Protein AF-A0A6I3U4U4-F1 (afdb_monomer)

Mean predicted aligned error: 4.76 Å

InterPro domains:
  IPR001707 Chloramphenicol acetyltransferase [PF00302] (2-63)
  IPR001707 Chloramphenicol acetyltransferase [PTHR38474] (1-68)
  IPR023213 Chloramphenicol acetyltransferase-like domain superfamily [G3DSA:3.30.559.10] (1-66)

Organism: Streptococcus pneumoniae (NCBI:txid1313)

Secondary structure (DSSP, 8-state):
--TT---S--PPP--TTS-----EEEE---EEETTEEE--EEEE--TTT--HHHHHHHHHHHHHHHHTHHHHHTT-

Radius of gyration: 15.02 Å; Cα contacts (8 Å, |Δi|>4): 74; chains: 1; bounding box: 35×28×42 Å

Structure (mmCIF, N/CA/C/O backbone):
data_AF-A0A6I3U4U4-F1
#
_entry.id   AF-A0A6I3U4U4-F1
#
loop_
_atom_site.group_PDB
_atom_site.id
_atom_site.type_symbol
_atom_site.label_atom_id
_atom_site.label_alt_id
_atom_site.label_comp_id
_atom_site.label_asym_id
_atom_site.label_entity_id
_atom_site.label_seq_id
_atom_site.pdbx_PDB_ins_code
_atom_site.Cartn_x
_atom_site.Cartn_y
_atom_site.Cartn_z
_atom_site.occupancy
_atom_site.B_iso_or_equiv
_atom_site.auth_seq_id
_atom_site.auth_comp_id
_atom_site.auth_asym_id
_atom_site.auth_atom_id
_atom_site.pdbx_PDB_model_num
ATOM 1 N N . CYS A 1 1 ? -7.379 -6.828 -4.532 1.00 87.25 1 CYS A N 1
ATOM 2 C CA . CYS A 1 1 ? -8.127 -6.962 -3.264 1.00 87.25 1 CYS A CA 1
ATOM 3 C C . CYS A 1 1 ? -8.040 -8.415 -2.808 1.00 87.25 1 CYS A C 1
ATOM 5 O O . CYS A 1 1 ? -8.430 -9.279 -3.584 1.00 87.25 1 CYS A O 1
ATOM 7 N N . VAL A 1 2 ? -7.501 -8.680 -1.612 1.00 93.69 2 VAL A N 1
ATOM 8 C CA . VAL A 1 2 ? -7.450 -10.010 -0.970 1.00 93.69 2 VAL A CA 1
ATOM 9 C C . VAL A 1 2 ? -8.116 -9.888 0.412 1.00 93.69 2 VAL A C 1
ATOM 11 O O . VAL A 1 2 ? -7.433 -9.846 1.431 1.00 93.69 2 VAL A O 1
ATOM 14 N N . PRO A 1 3 ? -9.453 -9.763 0.481 1.00 93.81 3 PRO A N 1
ATOM 15 C CA . PRO A 1 3 ? -10.146 -9.331 1.700 1.00 93.81 3 PRO A CA 1
ATOM 16 C C . PRO A 1 3 ? -10.175 -10.390 2.813 1.00 93.81 3 PRO A C 1
ATOM 18 O O . PRO A 1 3 ? -10.561 -10.088 3.938 1.00 93.81 3 PRO A O 1
ATOM 21 N N . TRP A 1 4 ? -9.794 -11.633 2.512 1.00 94.69 4 TRP A N 1
ATOM 22 C CA . TRP A 1 4 ? -9.848 -12.753 3.455 1.00 94.69 4 TRP A CA 1
ATOM 23 C C . TRP A 1 4 ? -8.577 -12.923 4.286 1.00 94.69 4 TRP A C 1
ATOM 25 O O . TRP A 1 4 ? -8.624 -13.566 5.332 1.00 94.69 4 TRP A O 1
ATOM 35 N N . ILE A 1 5 ? -7.454 -12.359 3.835 1.00 95.12 5 ILE A N 1
ATOM 36 C CA . ILE A 1 5 ? -6.132 -12.595 4.418 1.00 95.12 5 ILE A CA 1
ATOM 37 C C . ILE A 1 5 ? -5.527 -11.260 4.839 1.00 95.12 5 ILE A C 1
ATOM 39 O O . ILE A 1 5 ? -5.461 -10.326 4.040 1.00 95.12 5 ILE A O 1
ATOM 43 N N . ASP A 1 6 ? -5.073 -11.186 6.086 1.00 95.25 6 ASP A N 1
ATOM 44 C CA . ASP A 1 6 ? -4.169 -10.131 6.531 1.00 95.25 6 ASP A CA 1
ATOM 45 C C . ASP A 1 6 ? -2.741 -10.544 6.159 1.00 95.25 6 ASP A C 1
ATOM 47 O O . ASP A 1 6 ? -2.157 -11.442 6.765 1.00 95.25 6 ASP A O 1
ATOM 51 N N . PHE A 1 7 ? -2.237 -9.996 5.056 1.00 94.69 7 PHE A N 1
ATOM 52 C CA . PHE A 1 7 ? -0.913 -10.320 4.534 1.00 94.69 7 PHE A CA 1
ATOM 53 C C . PHE A 1 7 ? 0.094 -9.239 4.919 1.00 94.69 7 PHE A C 1
ATOM 55 O O . PHE A 1 7 ? -0.273 -8.087 5.134 1.00 94.69 7 PHE A O 1
ATOM 62 N N . LEU A 1 8 ? 1.380 -9.593 4.900 1.00 92.69 8 LEU A N 1
ATOM 63 C CA . LEU A 1 8 ? 2.479 -8.632 5.055 1.00 92.69 8 LEU A CA 1
ATOM 64 C C . LEU A 1 8 ? 3.011 -8.128 3.709 1.00 92.69 8 LEU A C 1
ATOM 66 O O . LEU A 1 8 ? 3.394 -6.971 3.585 1.00 92.69 8 LEU A O 1
ATOM 70 N N . HIS A 1 9 ? 3.026 -8.987 2.687 1.00 92.56 9 HIS A N 1
ATOM 71 C CA . HIS A 1 9 ? 3.539 -8.651 1.362 1.00 92.56 9 HIS A CA 1
ATOM 72 C C . HIS A 1 9 ? 2.881 -9.506 0.275 1.00 92.56 9 HIS A C 1
ATOM 74 O O . HIS A 1 9 ? 2.567 -10.676 0.499 1.00 92.56 9 HIS A O 1
ATOM 80 N N . VAL A 1 10 ? 2.711 -8.926 -0.917 1.00 92.25 10 VAL A N 1
ATOM 81 C CA . VAL A 1 10 ? 2.245 -9.624 -2.123 1.00 92.25 10 VAL A CA 1
ATOM 82 C C . VAL A 1 10 ? 3.133 -9.221 -3.294 1.00 92.25 10 VAL A C 1
ATOM 84 O O . VAL A 1 10 ? 3.201 -8.043 -3.644 1.00 92.25 10 VAL A O 1
ATOM 87 N N . SER A 1 11 ? 3.754 -10.197 -3.952 1.00 91.25 11 SER A N 1
ATOM 88 C CA . SER A 1 11 ? 4.411 -10.012 -5.248 1.00 91.25 11 SER A CA 1
ATOM 89 C C . SER A 1 11 ? 3.551 -10.596 -6.363 1.00 91.25 11 SER A C 1
ATOM 91 O O . SER A 1 11 ? 2.997 -11.688 -6.239 1.00 91.25 11 SER A O 1
ATOM 93 N N . THR A 1 12 ? 3.440 -9.866 -7.469 1.00 86.06 12 THR A N 1
ATOM 94 C CA . THR A 1 12 ? 2.770 -10.351 -8.676 1.00 86.06 12 THR A CA 1
ATOM 95 C C . THR A 1 12 ? 3.851 -10.737 -9.680 1.00 86.06 12 THR A C 1
ATOM 97 O O . THR A 1 12 ? 4.768 -9.941 -9.886 1.00 86.06 12 THR A O 1
ATOM 100 N N . PRO A 1 13 ? 3.788 -11.919 -10.318 1.00 85.12 13 PRO A N 1
ATOM 101 C CA . PRO A 1 13 ? 4.712 -12.252 -11.394 1.00 85.12 13 PRO A CA 1
ATOM 102 C C . PRO A 1 13 ? 4.653 -11.180 -12.486 1.00 85.12 13 PRO A C 1
ATOM 104 O O . PRO A 1 13 ? 3.577 -10.858 -12.989 1.00 85.12 13 PRO A O 1
ATOM 107 N N . MET A 1 14 ? 5.807 -10.622 -12.841 1.00 82.00 14 MET A N 1
ATOM 108 C CA . MET A 1 14 ? 5.931 -9.616 -13.892 1.00 82.00 14 MET A CA 1
ATOM 109 C C . MET A 1 14 ? 6.772 -10.185 -15.023 1.00 82.00 14 MET A C 1
ATOM 111 O O . MET A 1 14 ? 7.807 -10.812 -14.791 1.00 82.00 14 MET A O 1
ATOM 115 N N . ASN A 1 15 ? 6.331 -9.958 -16.258 1.00 79.00 15 ASN A N 1
ATOM 116 C CA . ASN A 1 15 ? 7.148 -10.292 -17.410 1.00 79.00 15 ASN A CA 1
ATOM 117 C C . ASN A 1 15 ? 8.212 -9.204 -17.602 1.00 79.00 15 ASN A C 1
ATOM 119 O O . ASN A 1 15 ? 7.927 -8.145 -18.153 1.00 79.00 15 ASN A O 1
ATOM 123 N N . LEU A 1 16 ? 9.439 -9.497 -17.171 1.00 75.44 16 LEU A N 1
ATOM 124 C CA . LEU A 1 16 ? 10.582 -8.586 -17.270 1.00 75.44 16 LEU A CA 1
ATOM 125 C C . LEU A 1 16 ? 11.021 -8.316 -18.721 1.00 75.44 16 LEU A C 1
ATOM 127 O O . LEU A 1 16 ? 11.778 -7.381 -18.960 1.00 75.44 16 LEU A O 1
ATOM 131 N N . SER A 1 17 ? 10.551 -9.106 -19.697 1.00 76.31 17 SER A N 1
ATOM 132 C CA . SER A 1 17 ? 10.875 -8.915 -21.115 1.00 76.31 17 SER A CA 1
ATOM 133 C C . SER A 1 17 ? 10.108 -7.756 -21.761 1.00 76.31 17 SER A C 1
ATOM 135 O O . SER A 1 17 ? 10.390 -7.400 -22.904 1.00 76.31 17 SER A O 1
ATOM 137 N N . LYS A 1 18 ? 9.099 -7.199 -21.081 1.00 76.75 18 LYS A N 1
ATOM 138 C CA . LYS A 1 18 ? 8.335 -6.039 -21.546 1.00 76.75 18 LYS A CA 1
ATOM 139 C C . LYS A 1 18 ? 8.472 -4.907 -20.540 1.00 76.75 18 LYS A C 1
ATOM 141 O O . LYS A 1 18 ? 8.441 -5.129 -19.334 1.00 76.75 18 LYS A O 1
ATOM 146 N N . ILE A 1 19 ? 8.581 -3.685 -21.055 1.00 80.12 19 ILE A N 1
ATOM 147 C CA . ILE A 1 19 ? 8.513 -2.485 -20.225 1.00 80.12 19 ILE A CA 1
ATOM 148 C C . ILE A 1 19 ? 7.099 -2.411 -19.651 1.00 80.12 19 ILE A C 1
ATOM 150 O O . ILE A 1 19 ? 6.131 -2.159 -20.365 1.00 80.12 19 ILE A O 1
ATOM 154 N N . ASP A 1 20 ? 6.997 -2.688 -18.361 1.00 85.19 20 ASP A N 1
ATOM 155 C CA . ASP A 1 20 ? 5.757 -2.698 -17.604 1.00 85.19 20 ASP A CA 1
ATOM 156 C C . ASP A 1 20 ? 5.806 -1.560 -16.594 1.00 85.19 20 ASP A C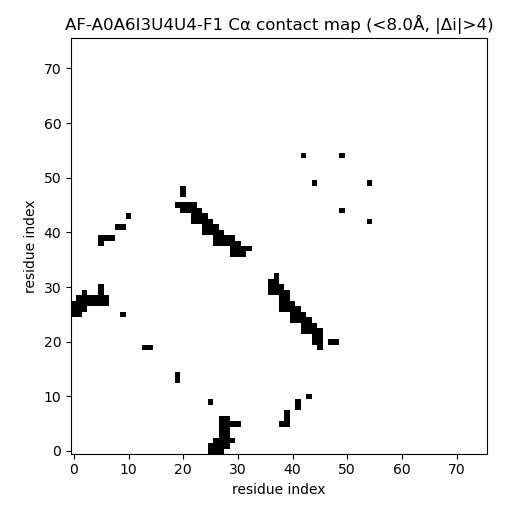 1
ATOM 158 O O . ASP A 1 20 ? 6.585 -1.598 -15.645 1.00 85.19 20 ASP A O 1
ATOM 162 N N . THR A 1 21 ? 5.029 -0.513 -16.845 1.00 88.06 21 THR A N 1
ATOM 163 C CA . THR A 1 21 ? 4.996 0.711 -16.035 1.00 88.06 21 THR A CA 1
ATOM 164 C C . THR A 1 21 ? 3.715 0.825 -15.219 1.00 88.06 21 THR A C 1
ATOM 166 O O . THR A 1 21 ? 3.564 1.761 -14.450 1.00 88.06 21 THR A O 1
ATOM 169 N N . VAL A 1 22 ? 2.774 -0.114 -15.337 1.00 90.69 22 VAL A N 1
ATOM 170 C CA . VAL A 1 22 ? 1.487 0.010 -14.645 1.00 90.69 22 VAL A CA 1
ATOM 171 C C . VAL A 1 22 ? 1.687 -0.265 -13.147 1.00 90.69 22 VAL A C 1
ATOM 173 O O . VAL A 1 22 ? 2.031 -1.396 -12.790 1.00 90.69 22 VAL A O 1
ATOM 176 N N . PRO A 1 23 ? 1.469 0.720 -12.249 1.00 92.69 23 PRO A N 1
ATOM 177 C CA . PRO A 1 23 ? 1.575 0.487 -10.816 1.00 92.69 23 PRO A CA 1
ATOM 178 C C . PRO A 1 23 ? 0.478 -0.481 -10.368 1.00 92.69 23 PRO A C 1
ATOM 180 O O . PRO A 1 23 ? -0.683 -0.362 -10.767 1.00 92.69 23 PRO A O 1
ATOM 183 N N . ARG A 1 24 ? 0.832 -1.441 -9.515 1.00 93.19 24 ARG A N 1
ATOM 184 C CA . ARG A 1 24 ? -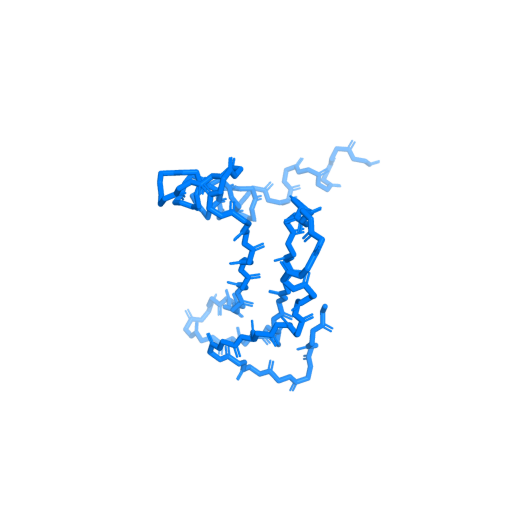0.106 -2.443 -8.995 1.00 93.19 24 ARG A CA 1
ATOM 185 C C . ARG A 1 24 ? -0.322 -2.219 -7.515 1.00 93.19 24 ARG A C 1
ATOM 187 O O . ARG A 1 24 ? 0.625 -2.266 -6.734 1.00 93.19 24 ARG A O 1
ATOM 194 N N . ILE A 1 25 ? -1.580 -2.021 -7.140 1.00 95.88 25 ILE A N 1
ATOM 195 C CA . ILE A 1 25 ? -1.997 -1.817 -5.754 1.00 95.88 25 ILE A CA 1
ATOM 196 C C . ILE A 1 25 ? -2.852 -3.007 -5.330 1.00 95.88 25 ILE A C 1
ATOM 198 O O . ILE A 1 25 ? -3.810 -3.377 -6.008 1.00 95.88 25 ILE A O 1
ATOM 202 N N . THR A 1 26 ? -2.513 -3.616 -4.201 1.00 96.00 26 THR A N 1
ATOM 203 C CA . THR A 1 26 ? -3.299 -4.687 -3.576 1.00 96.00 26 THR A CA 1
ATOM 204 C C . THR A 1 26 ? -3.464 -4.379 -2.100 1.00 96.00 26 THR A C 1
ATOM 206 O O . THR A 1 26 ? -2.551 -3.855 -1.479 1.00 96.00 26 THR A O 1
ATOM 209 N N . TRP A 1 27 ? -4.616 -4.708 -1.527 1.00 96.69 27 TRP A N 1
ATOM 210 C CA . TRP A 1 27 ? -4.870 -4.551 -0.098 1.00 96.69 27 TRP A CA 1
ATOM 211 C C . TRP A 1 27 ? -5.485 -5.816 0.493 1.00 96.69 27 TRP A C 1
ATOM 213 O O . TRP A 1 27 ? -6.104 -6.601 -0.244 1.00 96.69 27 TRP A O 1
ATOM 223 N N . GLY A 1 28 ? -5.250 -6.014 1.789 1.00 96.44 28 GLY A N 1
ATOM 224 C CA . GLY A 1 28 ? -5.624 -7.206 2.546 1.00 96.44 28 GLY A CA 1
ATOM 225 C C . GLY A 1 28 ? -6.952 -7.089 3.287 1.00 96.44 28 GLY A C 1
ATOM 226 O O . GLY A 1 28 ? -7.769 -6.198 3.033 1.00 96.44 28 GLY A O 1
ATOM 227 N N . LYS A 1 29 ? -7.155 -8.024 4.215 1.00 96.44 29 LYS A N 1
ATOM 228 C CA . LYS A 1 29 ? -8.247 -8.005 5.186 1.00 96.44 29 LYS A CA 1
ATOM 229 C C . LYS A 1 29 ? -8.132 -6.776 6.087 1.00 96.44 29 LYS A C 1
ATOM 231 O O . LYS A 1 29 ? -7.057 -6.459 6.582 1.00 96.44 29 LYS A O 1
ATOM 236 N N . VAL A 1 30 ? -9.265 -6.128 6.344 1.00 96.00 30 VAL A N 1
ATOM 237 C CA . VAL A 1 30 ? -9.350 -5.094 7.379 1.00 96.00 30 VAL A CA 1
ATOM 238 C C . VAL A 1 30 ? -9.446 -5.777 8.740 1.00 96.00 30 VAL A C 1
ATOM 240 O O . VAL A 1 30 ? -10.328 -6.610 8.960 1.00 96.00 30 VAL A O 1
ATOM 243 N N . ILE A 1 31 ? -8.545 -5.424 9.648 1.00 96.44 31 ILE A N 1
ATOM 244 C CA . ILE A 1 31 ? -8.509 -5.922 11.024 1.00 96.44 31 ILE A CA 1
ATOM 245 C C . ILE A 1 31 ? -8.790 -4.781 11.999 1.00 96.44 31 ILE A C 1
ATOM 247 O O . ILE A 1 31 ? -8.557 -3.616 11.682 1.00 96.44 31 ILE A O 1
ATOM 251 N N . GLN A 1 32 ? -9.305 -5.107 13.181 1.00 96.25 32 GLN A N 1
ATOM 252 C CA . GLN A 1 32 ? -9.590 -4.133 14.228 1.00 96.25 32 GLN A CA 1
ATOM 253 C C . GLN A 1 32 ? -8.673 -4.378 15.425 1.00 96.25 32 GLN A C 1
ATOM 255 O O . GLN A 1 32 ? -8.632 -5.485 15.954 1.00 96.25 32 GLN A O 1
ATOM 260 N N . GLU A 1 33 ? -7.984 -3.335 15.876 1.00 95.75 33 GLU A N 1
ATOM 261 C CA . GLU A 1 33 ? -7.124 -3.361 17.059 1.00 95.75 33 GLU A CA 1
ATOM 262 C C . GLU A 1 33 ? -7.235 -2.017 17.794 1.00 95.75 33 GLU A C 1
ATOM 264 O O . GLU A 1 33 ? -7.154 -0.956 17.179 1.00 95.75 33 GLU A O 1
ATOM 269 N N . ASN A 1 34 ? -7.455 -2.042 19.114 1.00 93.00 34 ASN A N 1
ATOM 270 C CA . ASN A 1 34 ? -7.498 -0.847 19.974 1.00 93.00 34 ASN A CA 1
ATOM 271 C C . ASN A 1 34 ? -8.354 0.310 19.413 1.00 93.00 34 ASN A C 1
ATOM 273 O O . ASN A 1 34 ? -7.921 1.460 19.367 1.00 93.00 34 ASN A O 1
ATOM 277 N N . GLN A 1 35 ? -9.580 -0.009 18.975 1.00 94.50 35 GLN A N 1
ATOM 278 C CA . GLN A 1 35 ? -10.549 0.931 18.378 1.00 94.50 35 GLN A CA 1
ATOM 279 C C . GLN A 1 35 ? -10.126 1.544 17.032 1.00 94.50 35 GLN A C 1
ATOM 281 O O . GLN A 1 35 ? -10.777 2.463 16.536 1.00 94.50 35 GLN A O 1
ATOM 286 N N . ARG A 1 36 ? -9.064 1.031 16.410 1.00 94.31 36 ARG A N 1
ATOM 287 C CA . ARG A 1 36 ? -8.626 1.413 15.068 1.00 94.31 36 ARG A CA 1
ATOM 288 C C . ARG A 1 36 ? -8.807 0.254 14.103 1.00 94.31 36 ARG A C 1
ATOM 290 O O . ARG A 1 36 ? -8.746 -0.910 14.494 1.00 94.31 36 ARG A O 1
ATOM 297 N N . TYR A 1 37 ? -9.022 0.597 12.841 1.00 94.94 37 TYR A N 1
ATOM 298 C CA . TYR A 1 37 ? -9.017 -0.359 11.745 1.00 94.94 37 TYR A CA 1
ATOM 299 C C . TYR A 1 37 ? -7.696 -0.252 10.994 1.00 94.94 37 TYR A C 1
ATOM 301 O O . TYR A 1 37 ? -7.268 0.849 10.643 1.00 94.94 37 TYR A O 1
ATOM 309 N N . PHE A 1 38 ? -7.075 -1.395 10.737 1.00 95.44 38 PHE A N 1
ATOM 310 C CA . PHE A 1 38 ? -5.836 -1.513 9.983 1.00 95.44 38 PHE A CA 1
ATOM 311 C C . PHE A 1 38 ? -6.072 -2.351 8.732 1.00 95.44 38 PHE A C 1
ATOM 313 O O . PHE A 1 38 ? -6.931 -3.231 8.705 1.00 95.44 38 PHE A O 1
ATOM 320 N N . CYS A 1 39 ? -5.322 -2.049 7.680 1.00 95.56 39 CYS A N 1
ATOM 321 C CA . CYS A 1 39 ? -5.362 -2.773 6.420 1.00 95.56 39 CYS A CA 1
ATOM 322 C C . CYS A 1 39 ? -3.995 -2.659 5.751 1.00 95.56 39 CYS A C 1
ATOM 324 O O . CYS A 1 39 ? -3.529 -1.544 5.497 1.00 95.56 39 CYS A O 1
ATOM 326 N N . THR A 1 40 ? -3.361 -3.789 5.447 1.00 96.06 40 THR A N 1
ATOM 327 C CA . THR A 1 40 ? -2.118 -3.783 4.675 1.00 96.06 40 THR A CA 1
ATOM 328 C C . THR A 1 40 ? -2.401 -3.374 3.237 1.00 96.06 40 THR A C 1
ATOM 330 O O . THR A 1 40 ? -3.279 -3.939 2.580 1.00 96.06 40 THR A O 1
ATOM 333 N N . VAL A 1 41 ? -1.619 -2.422 2.726 1.00 97.19 41 VAL A N 1
ATOM 334 C CA . VAL A 1 41 ? -1.628 -2.002 1.323 1.00 97.19 41 VAL A CA 1
ATOM 335 C C . VAL A 1 41 ? -0.239 -2.225 0.737 1.00 97.19 41 VAL A C 1
ATOM 337 O O . VAL A 1 41 ? 0.757 -1.729 1.250 1.00 97.19 41 VAL A O 1
ATOM 340 N N . ASN A 1 42 ? -0.183 -2.967 -0.361 1.00 96.56 42 ASN A N 1
ATOM 341 C CA . ASN A 1 42 ? 1.021 -3.290 -1.106 1.00 96.56 42 ASN A CA 1
ATOM 342 C C . ASN A 1 42 ? 1.017 -2.541 -2.439 1.00 96.56 42 ASN A C 1
ATOM 344 O O . ASN A 1 42 ? 0.059 -2.656 -3.209 1.00 96.56 42 ASN A O 1
ATOM 348 N N . LEU A 1 43 ? 2.099 -1.817 -2.718 1.00 95.75 43 LEU A N 1
ATOM 349 C CA . LEU A 1 43 ? 2.320 -1.091 -3.964 1.00 95.75 43 LEU A CA 1
ATOM 350 C C . LEU A 1 43 ? 3.560 -1.661 -4.662 1.00 95.75 43 LEU A C 1
ATOM 352 O O . LEU A 1 43 ? 4.654 -1.627 -4.108 1.00 95.75 43 LEU A O 1
ATOM 356 N N . GLN A 1 44 ? 3.389 -2.153 -5.887 1.00 94.12 44 GLN A N 1
ATOM 357 C CA . GLN A 1 44 ? 4.488 -2.535 -6.775 1.00 94.12 44 GLN A CA 1
ATOM 358 C C . GLN A 1 44 ? 4.572 -1.517 -7.912 1.00 94.12 44 GLN A C 1
ATOM 360 O O . GLN A 1 44 ? 3.573 -1.264 -8.591 1.00 94.12 44 GLN A O 1
ATOM 365 N N . ILE A 1 45 ? 5.759 -0.953 -8.128 1.00 93.38 45 ILE A N 1
ATOM 366 C CA . ILE A 1 45 ? 6.033 -0.025 -9.228 1.00 93.38 45 ILE A CA 1
ATOM 367 C C . ILE A 1 45 ? 7.305 -0.426 -9.964 1.00 93.38 45 ILE A C 1
ATOM 369 O O . ILE A 1 45 ? 8.192 -1.068 -9.403 1.00 93.38 45 ILE A O 1
ATOM 373 N N . ASN A 1 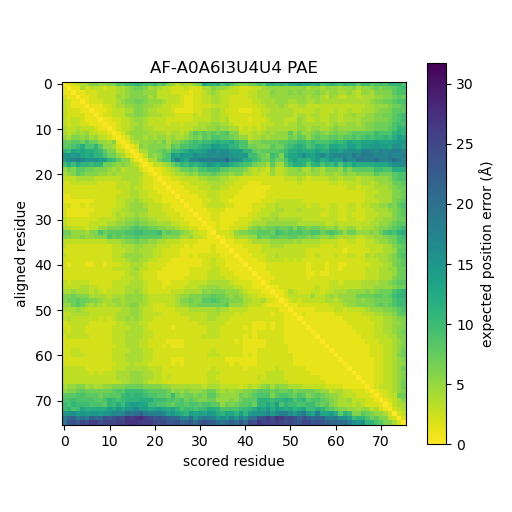46 ? 7.405 -0.004 -11.218 1.00 91.56 46 ASN A N 1
ATOM 374 C CA . ASN A 1 46 ? 8.656 -0.058 -11.955 1.00 91.56 46 ASN A CA 1
ATOM 375 C C . ASN A 1 46 ? 9.575 1.077 -11.489 1.00 91.56 46 ASN A C 1
ATOM 377 O O . ASN A 1 46 ? 9.159 2.237 -11.488 1.00 91.56 46 ASN A O 1
ATOM 381 N N . HIS A 1 47 ? 10.825 0.759 -11.148 1.00 89.50 47 HIS A N 1
ATOM 382 C CA . HIS A 1 47 ? 11.800 1.758 -10.707 1.00 89.50 47 HIS A CA 1
ATO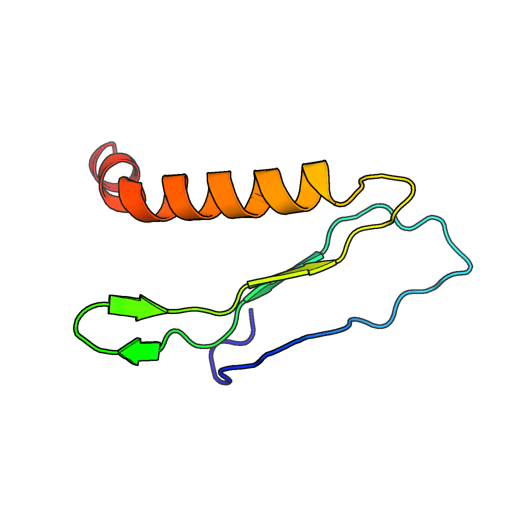M 383 C C . HIS A 1 47 ? 12.111 2.837 -11.754 1.00 89.50 47 HIS A C 1
ATOM 385 O O . HIS A 1 47 ? 12.446 3.958 -11.391 1.00 89.50 47 HIS A O 1
ATOM 391 N N . GLY A 1 48 ? 11.951 2.535 -13.046 1.00 89.38 48 GLY A N 1
ATOM 392 C CA . GLY A 1 48 ? 12.056 3.533 -14.112 1.0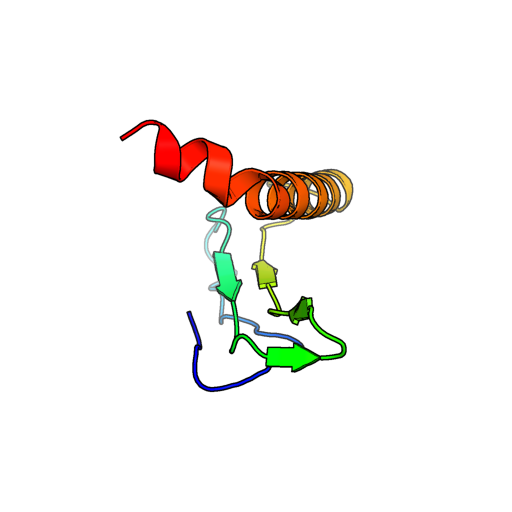0 89.38 48 GLY A CA 1
ATOM 393 C C .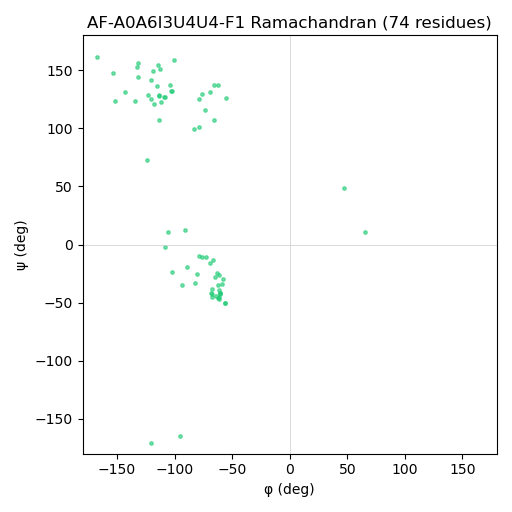 GLY A 1 48 ? 10.905 4.548 -14.128 1.00 89.38 48 GLY A C 1
ATOM 394 O O . GLY A 1 48 ? 11.028 5.583 -14.772 1.00 89.38 48 GLY A O 1
ATOM 395 N N . MET A 1 49 ? 9.796 4.271 -13.432 1.00 89.81 49 MET A N 1
ATOM 396 C CA 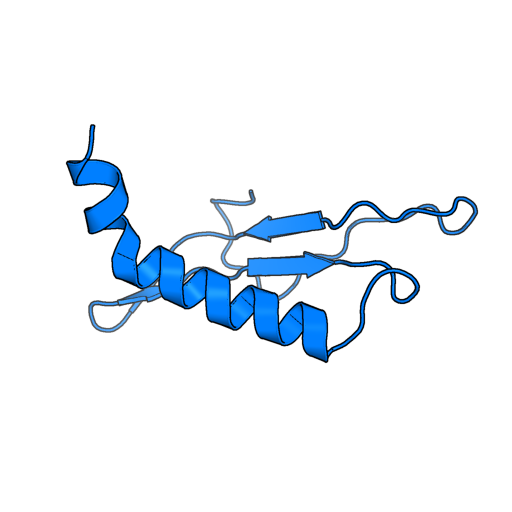. MET A 1 49 ? 8.641 5.171 -13.313 1.00 89.81 49 MET A CA 1
ATOM 397 C C . MET A 1 49 ? 8.584 5.903 -11.966 1.00 89.81 49 MET A C 1
ATOM 399 O O . MET A 1 49 ? 7.967 6.963 -11.876 1.00 89.81 49 MET A O 1
ATOM 403 N N . GLY A 1 50 ? 9.204 5.364 -10.917 1.00 91.81 50 GLY A N 1
ATOM 404 C CA . GLY A 1 50 ? 9.234 6.016 -9.615 1.00 91.81 50 GLY A CA 1
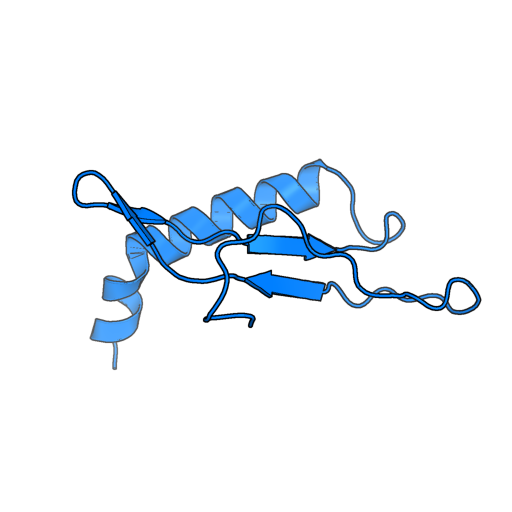ATOM 405 C C . GLY A 1 50 ? 10.231 5.391 -8.649 1.00 91.81 50 GLY A C 1
ATOM 406 O O . GLY A 1 50 ? 10.672 4.253 -8.795 1.00 91.81 50 GLY A O 1
ATOM 407 N N . ASP A 1 51 ? 10.564 6.157 -7.624 1.00 95.19 51 ASP A N 1
ATOM 408 C CA . ASP A 1 51 ? 11.518 5.796 -6.580 1.00 95.19 51 ASP A CA 1
ATOM 409 C C . ASP A 1 51 ? 10.855 5.810 -5.189 1.00 95.19 51 ASP A C 1
ATOM 411 O O . ASP A 1 51 ? 9.635 5.955 -5.043 1.00 95.19 51 ASP A O 1
ATOM 415 N N . GLY A 1 52 ? 11.673 5.675 -4.144 1.00 96.50 52 GLY A N 1
ATOM 416 C CA . GLY A 1 52 ? 11.208 5.688 -2.759 1.00 96.50 52 GLY A CA 1
ATOM 417 C C . GLY A 1 52 ? 10.465 6.966 -2.353 1.00 96.50 52 GLY A C 1
ATOM 418 O O . GLY A 1 52 ? 9.558 6.881 -1.525 1.00 96.50 52 GLY A O 1
ATOM 419 N N . LEU A 1 53 ? 10.770 8.130 -2.943 1.00 97.75 53 LEU A N 1
ATOM 420 C CA . LEU A 1 53 ? 10.062 9.381 -2.649 1.00 97.75 53 LEU A CA 1
ATOM 421 C C . LEU A 1 53 ? 8.615 9.310 -3.145 1.00 97.75 53 LEU A C 1
ATOM 423 O O . LEU A 1 53 ? 7.686 9.656 -2.415 1.00 97.75 53 LEU A O 1
ATOM 427 N N . HIS A 1 54 ? 8.415 8.812 -4.365 1.00 97.00 54 HIS A N 1
ATOM 428 C CA . HIS A 1 54 ? 7.087 8.663 -4.961 1.00 97.00 54 HIS A CA 1
ATOM 429 C C . HIS A 1 54 ? 6.231 7.660 -4.179 1.00 97.00 54 HIS A C 1
ATOM 431 O O . HIS A 1 54 ? 5.073 7.944 -3.863 1.00 97.00 54 HIS A O 1
ATOM 437 N N . VAL A 1 55 ? 6.818 6.517 -3.805 1.00 97.31 55 VAL A N 1
ATOM 438 C CA . VAL A 1 55 ? 6.156 5.494 -2.978 1.00 97.31 55 VAL A CA 1
ATOM 439 C C . VAL A 1 55 ? 5.781 6.059 -1.607 1.00 97.31 55 VAL A C 1
ATOM 441 O O . VAL A 1 55 ? 4.647 5.891 -1.159 1.00 97.31 55 VAL A O 1
ATOM 444 N N . SER A 1 56 ? 6.694 6.783 -0.959 1.00 98.00 56 SER A N 1
ATOM 445 C CA . SER A 1 56 ? 6.441 7.391 0.354 1.00 98.00 56 SER A CA 1
ATOM 446 C C . SER A 1 56 ? 5.302 8.410 0.289 1.00 98.00 56 SER A C 1
ATOM 448 O O . SER A 1 56 ? 4.375 8.364 1.099 1.00 98.00 56 SER A O 1
ATOM 450 N N . ASN A 1 57 ? 5.319 9.285 -0.721 1.00 98.12 57 ASN A N 1
ATOM 451 C CA . ASN A 1 57 ? 4.263 10.272 -0.937 1.00 98.12 57 ASN A CA 1
ATOM 452 C C . ASN A 1 57 ? 2.900 9.617 -1.185 1.00 98.12 57 ASN A C 1
ATOM 454 O O . ASN A 1 57 ? 1.895 10.093 -0.655 1.00 98.12 57 ASN A O 1
ATOM 458 N N . PHE A 1 58 ? 2.855 8.512 -1.936 1.00 97.94 58 PHE A N 1
ATOM 459 C CA . PHE A 1 58 ? 1.627 7.746 -2.134 1.00 97.94 58 PHE A CA 1
ATOM 460 C C . PHE A 1 58 ? 1.015 7.303 -0.798 1.00 97.94 58 PHE A C 1
ATOM 462 O O . PHE A 1 58 ? -0.161 7.572 -0.559 1.00 97.94 58 PHE A O 1
ATOM 469 N N . PHE A 1 59 ? 1.794 6.684 0.097 1.00 98.00 59 PHE A N 1
ATOM 470 C CA . PHE A 1 59 ? 1.268 6.193 1.377 1.00 98.00 59 PHE A CA 1
ATOM 471 C C . PHE A 1 59 ? 0.837 7.324 2.320 1.00 98.00 59 PHE A C 1
ATOM 473 O O . PHE A 1 59 ? -0.208 7.216 2.966 1.00 98.00 59 PHE A O 1
ATOM 480 N N . VAL A 1 60 ? 1.576 8.439 2.355 1.00 98.38 60 VAL A N 1
ATOM 481 C CA . VAL A 1 60 ? 1.193 9.628 3.138 1.00 98.38 60 VAL A CA 1
ATOM 482 C C . VAL A 1 60 ? -0.143 10.198 2.653 1.00 98.38 60 VAL A C 1
ATOM 484 O O . VAL A 1 60 ? -1.034 10.487 3.458 1.00 98.38 60 VAL A O 1
ATOM 487 N N . LEU A 1 61 ? -0.309 10.343 1.335 1.00 97.62 61 LEU A N 1
ATOM 488 C CA . LEU A 1 61 ? -1.543 10.860 0.746 1.00 97.62 61 LEU A CA 1
ATOM 489 C C . LEU A 1 61 ? -2.707 9.887 0.927 1.00 97.62 61 LEU A C 1
ATOM 491 O O . LEU A 1 61 ? -3.800 10.321 1.291 1.00 97.62 61 LEU A O 1
ATOM 495 N N . LEU A 1 62 ? -2.475 8.587 0.739 1.00 97.19 62 LEU A N 1
ATOM 496 C CA . LEU A 1 62 ? -3.477 7.550 0.961 1.00 97.19 62 LEU A CA 1
ATOM 497 C C . LEU A 1 62 ? -4.024 7.618 2.390 1.00 97.19 62 LEU A C 1
ATOM 499 O O . LEU A 1 62 ? -5.238 7.709 2.571 1.00 97.19 62 LEU A O 1
ATOM 503 N N . GLN A 1 63 ? -3.149 7.664 3.398 1.00 97.12 63 GLN A N 1
ATOM 504 C CA . GLN A 1 63 ? -3.577 7.772 4.793 1.00 97.12 63 GLN A CA 1
ATOM 505 C C . GLN A 1 63 ? -4.373 9.057 5.046 1.00 97.12 63 GLN A C 1
ATOM 507 O O . GLN A 1 63 ? -5.402 9.035 5.723 1.00 97.12 63 GLN A O 1
ATOM 512 N N . ARG A 1 64 ? -3.931 10.186 4.480 1.00 96.69 64 ARG A N 1
ATOM 513 C CA . ARG A 1 64 ? -4.647 11.462 4.592 1.00 96.69 64 ARG A CA 1
ATOM 514 C C . ARG A 1 64 ? -6.050 11.386 3.985 1.00 96.69 64 ARG A C 1
ATOM 516 O O . ARG A 1 64 ? -6.980 11.920 4.586 1.00 96.69 64 ARG A O 1
ATOM 523 N N . PHE A 1 65 ? -6.212 10.745 2.828 1.00 95.38 65 PHE A N 1
ATOM 524 C CA . PHE A 1 65 ? -7.524 10.571 2.200 1.00 95.38 65 PHE A CA 1
ATOM 525 C C . PHE A 1 65 ? -8.424 9.638 3.007 1.00 95.38 65 PHE A C 1
ATOM 527 O O . PHE A 1 65 ? -9.585 9.973 3.230 1.00 95.38 65 PHE A O 1
ATOM 534 N N . VAL A 1 66 ? -7.887 8.525 3.516 1.00 94.25 66 VAL A N 1
ATOM 535 C CA . VAL A 1 66 ? -8.631 7.595 4.380 1.00 94.25 66 VAL A CA 1
ATOM 536 C C . VAL A 1 66 ? -9.109 8.291 5.657 1.00 94.25 66 VAL A C 1
ATOM 538 O O . VAL A 1 66 ? -10.272 8.161 6.024 1.00 94.25 66 VAL A O 1
ATOM 541 N N . ASN A 1 67 ? -8.271 9.116 6.291 1.00 94.62 67 ASN A N 1
ATOM 542 C CA . ASN A 1 67 ? -8.659 9.867 7.493 1.00 94.62 67 ASN A CA 1
ATOM 543 C C . ASN A 1 67 ? -9.794 10.873 7.245 1.00 94.62 67 ASN A C 1
ATOM 545 O O . ASN A 1 67 ? -10.510 11.231 8.176 1.00 94.62 67 ASN A O 1
ATOM 549 N N . LYS A 1 68 ? -9.955 11.338 6.002 1.00 94.44 68 LYS A N 1
ATOM 550 C CA . LYS A 1 68 ? -10.974 12.318 5.597 1.00 94.44 68 LYS A CA 1
ATOM 551 C C . LYS A 1 68 ? -12.120 11.702 4.807 1.00 94.44 68 LYS A C 1
ATOM 553 O O . LYS A 1 68 ? -12.928 12.423 4.231 1.00 94.44 68 LYS A O 1
ATOM 558 N N . ILE A 1 69 ? -12.208 10.376 4.759 1.00 90.06 69 ILE A N 1
ATOM 559 C CA . ILE A 1 69 ? -13.097 9.675 3.833 1.00 90.06 69 ILE A CA 1
ATOM 560 C C . ILE A 1 69 ? -14.577 10.054 4.013 1.00 90.06 69 ILE A C 1
ATOM 562 O O . ILE A 1 69 ? -15.302 10.203 3.032 1.00 90.06 69 ILE A O 1
ATOM 566 N N . ASN A 1 70 ? -15.000 10.330 5.250 1.00 87.88 70 ASN A N 1
ATOM 567 C CA . ASN A 1 70 ? -16.358 10.779 5.565 1.00 87.88 70 ASN A CA 1
ATOM 568 C C . ASN A 1 70 ? -16.710 12.128 4.910 1.00 87.88 70 ASN A C 1
ATOM 570 O O . ASN A 1 70 ? -17.844 12.308 4.474 1.00 87.88 70 ASN A O 1
ATOM 574 N N . GLU A 1 71 ? -15.749 13.048 4.773 1.00 89.81 71 GLU A N 1
ATOM 575 C CA . GLU A 1 71 ? -15.959 14.350 4.115 1.00 89.81 71 GLU A CA 1
ATOM 576 C C . GLU A 1 71 ? -16.292 14.185 2.621 1.00 89.81 71 GLU A C 1
ATOM 578 O O . GLU A 1 71 ? -16.985 15.018 2.036 1.00 89.81 71 GLU A O 1
ATOM 583 N N . TYR A 1 72 ? -15.809 13.106 1.996 1.00 78.56 72 TYR A N 1
ATOM 584 C CA . TYR A 1 72 ? -16.067 12.801 0.588 1.00 78.56 72 TYR A CA 1
ATOM 585 C C . TYR A 1 72 ? -17.413 12.107 0.374 1.00 78.56 72 TYR A C 1
ATOM 587 O O . TYR A 1 72 ? -18.060 12.343 -0.644 1.00 78.56 72 TYR A O 1
ATOM 595 N N . PHE A 1 73 ? -17.853 11.280 1.326 1.00 77.00 73 PHE A N 1
ATOM 596 C CA . PHE A 1 73 ? -19.129 10.568 1.230 1.00 77.00 73 PHE A CA 1
ATOM 597 C C . PHE A 1 73 ? -20.342 11.425 1.608 1.00 77.00 73 PHE A C 1
ATOM 599 O O . PHE A 1 73 ? -21.424 11.170 1.098 1.00 77.00 73 PHE A O 1
ATOM 606 N N . GLN A 1 74 ? -20.169 12.466 2.428 1.00 68.31 74 GLN A N 1
ATOM 607 C CA . GLN A 1 74 ? -21.248 13.397 2.794 1.00 68.31 74 GLN A CA 1
ATOM 608 C C . GLN A 1 74 ? -21.572 14.448 1.716 1.00 68.31 74 GLN A C 1
ATOM 610 O O . GLN A 1 74 ? -22.557 15.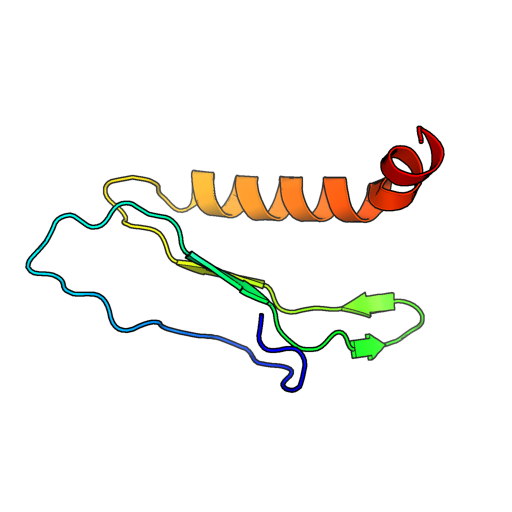167 1.837 1.00 68.31 74 GLN A O 1
ATOM 615 N N . LYS A 1 75 ? -20.745 14.570 0.670 1.00 57.47 75 LYS A N 1
ATOM 616 C CA . LYS A 1 75 ? -20.958 15.505 -0.452 1.00 57.47 75 LYS A CA 1
ATOM 617 C C . LYS A 1 75 ? -21.759 14.903 -1.619 1.00 57.47 75 LYS A C 1
ATOM 619 O O . LYS A 1 75 ? -21.784 15.493 -2.698 1.00 57.47 75 LYS A O 1
ATOM 624 N N . LYS A 1 76 ? -22.379 13.741 -1.418 1.00 46.06 76 LYS A N 1
ATOM 625 C CA . LYS A 1 76 ? -23.315 13.092 -2.343 1.00 46.06 76 LYS A CA 1
ATOM 626 C C . LYS A 1 76 ? -24.688 13.009 -1.700 1.00 46.06 76 LYS A C 1
ATOM 628 O O . LYS A 1 76 ? -25.662 13.098 -2.473 1.00 46.06 76 LYS A O 1
#

Solvent-accessible surface area (backbone atoms only — not comparable to full-atom values): 4896 Å² total; per-residue (Å²): 111,43,67,88,44,78,56,93,78,79,87,75,95,71,69,83,92,49,97,65,70,78,68,45,76,39,36,30,16,76,44,79,56,97,97,40,79,47,61,45,73,41,79,49,71,32,70,93,79,45,52,71,67,55,56,50,50,49,55,56,52,50,53,54,50,61,76,44,43,66,70,65,63,73,75,111

Sequence (76 aa):
CVPWIDFLHVSTPMNLSKIDTVPRITWGKVIQENQRYFCTVNLQINHGMGDGLHVSNFFVLLQRFVNKINEYFQKK

pLDDT: mean 90.91, std 9.13, range [46.06, 98.38]

Foldseek 3Di:
DAQADQDDEDDDDDDPVDPDADKDKDKYHWDDDPNDIDIDIYIDGDVVNHDPVVVVVVVVVVVVCVVCVVVVVVVD

Nearest PDB structures (foldseek):
  1qca-assembly1_A  TM=8.103E-01  e=1.101E-02  Shigella flexneri
  6x7q-assembly1_C  TM=8.197E-01  e=1.748E-02  Escherichia coli
  4cla-assembly1_A  TM=8.169E-01  e=1.994E-02  Escherichia coli
  3u9f-assembly2_E  TM=8.140E-01  e=2.431E-02  Escherichia coli
  1cia-assembly1_A  TM=8.131E-01  e=3.857E-02  Escherichia coli